Protein AF-A0A9W6YEC8-F1 (afdb_monomer)

pLDDT: mean 74.4, std 16.59, range [39.84, 94.12]

Sequence (120 aa):
MAARRETRSDADAFMARLKGKSLAERQRLCAEHRAYLAGERDVDTDFRMETPAASTGEASTDRPRPPPPPPPLRPILRWKDACYLAAAKKRRERRLAEEAQAKKTTGKQKVTKRQEAVDR

Foldseek 3Di:
DAQADDDPVNVVVLVVLCPPPDPVVNVVLVVQQVCVNNVVDPDHDDSDDPDDPDDPDDDDPDDDDPDDPDDPPDPPCPPVNVVVVVVVVVVVVVVVVVVVVVVVVVVPPPPPDDDDDDDD

Radius of gyration: 35.22 Å; Cα contacts (8 Å, |Δi|>4): 34; chains: 1; bounding box: 91×37×94 Å

Structure (mmCIF, N/CA/C/O backbone):
data_AF-A0A9W6YEC8-F1
#
_entry.id   AF-A0A9W6YEC8-F1
#
loop_
_atom_site.group_PDB
_atom_site.id
_atom_site.type_symbol
_atom_site.label_atom_id
_atom_site.label_alt_id
_atom_site.label_comp_id
_atom_site.label_asym_id
_atom_site.label_entity_id
_atom_site.label_seq_id
_atom_site.pdbx_PDB_ins_code
_atom_site.Cartn_x
_atom_site.Cartn_y
_atom_site.Cartn_z
_atom_site.occupancy
_atom_site.B_iso_or_equiv
_atom_site.auth_seq_id
_atom_site.auth_comp_id
_atom_site.auth_asym_id
_atom_site.auth_atom_id
_atom_site.pdbx_PDB_model_num
ATOM 1 N N . MET A 1 1 ? -8.199 -5.618 -20.404 1.00 60.00 1 MET A N 1
ATOM 2 C CA . MET A 1 1 ? -7.873 -6.680 -19.419 1.00 60.00 1 MET A CA 1
ATOM 3 C C . MET A 1 1 ? -8.721 -6.504 -18.164 1.00 60.00 1 MET A C 1
ATOM 5 O O . MET A 1 1 ? -9.304 -5.444 -17.990 1.00 60.00 1 MET A O 1
ATOM 9 N N . ALA A 1 2 ? -8.816 -7.513 -17.293 1.00 71.44 2 ALA A N 1
ATOM 10 C CA . ALA A 1 2 ? -9.400 -7.316 -15.962 1.00 71.44 2 ALA A CA 1
ATOM 11 C C . ALA A 1 2 ? -8.403 -6.585 -15.048 1.00 71.44 2 ALA A C 1
ATOM 13 O O . ALA A 1 2 ? -7.195 -6.801 -15.164 1.00 71.44 2 ALA A O 1
ATOM 14 N N . ALA A 1 3 ? -8.908 -5.758 -14.130 1.00 81.44 3 ALA A N 1
ATOM 15 C CA . ALA A 1 3 ? -8.079 -5.111 -13.119 1.00 81.44 3 ALA A CA 1
ATOM 16 C C . ALA A 1 3 ? -7.302 -6.163 -12.306 1.00 81.44 3 ALA A C 1
ATOM 18 O O . ALA A 1 3 ? -7.883 -7.127 -11.791 1.00 81.44 3 ALA A O 1
ATOM 19 N N . ARG A 1 4 ? -5.982 -5.988 -12.199 1.00 85.88 4 ARG A N 1
ATOM 20 C CA . ARG A 1 4 ? -5.080 -6.899 -11.486 1.00 85.88 4 ARG A CA 1
ATOM 21 C C . ARG A 1 4 ? -4.941 -6.458 -10.033 1.00 85.88 4 ARG A C 1
ATOM 23 O O . ARG A 1 4 ? -4.855 -5.271 -9.729 1.00 85.88 4 ARG A O 1
ATOM 30 N N . ARG A 1 5 ? -4.909 -7.426 -9.115 1.00 88.56 5 ARG A N 1
ATOM 31 C CA . ARG A 1 5 ? -4.635 -7.169 -7.696 1.00 88.56 5 ARG A CA 1
ATOM 32 C C . ARG A 1 5 ? -3.143 -7.310 -7.442 1.00 88.56 5 ARG A C 1
ATOM 34 O O . ARG A 1 5 ? -2.593 -8.385 -7.646 1.00 88.56 5 ARG A O 1
ATOM 41 N N . GLU A 1 6 ? -2.523 -6.235 -6.983 1.00 89.12 6 GLU A N 1
ATOM 42 C CA . GLU A 1 6 ? -1.125 -6.232 -6.561 1.00 89.12 6 GLU A CA 1
ATOM 43 C C . GLU A 1 6 ? -0.989 -6.881 -5.176 1.00 89.12 6 GLU A C 1
ATOM 45 O O . GLU A 1 6 ? -1.747 -6.565 -4.248 1.00 89.12 6 GLU A O 1
ATOM 50 N N . THR A 1 7 ? -0.036 -7.802 -5.017 1.00 92.06 7 THR A N 1
ATOM 51 C CA . THR A 1 7 ? 0.330 -8.315 -3.694 1.00 92.06 7 THR A CA 1
ATOM 52 C C . THR A 1 7 ? 1.398 -7.434 -3.050 1.00 92.06 7 THR A C 1
ATOM 54 O O . THR A 1 7 ? 2.118 -6.697 -3.715 1.00 92.06 7 THR A O 1
ATOM 57 N N . ARG A 1 8 ? 1.552 -7.525 -1.723 1.00 88.75 8 ARG A N 1
ATOM 58 C CA . ARG A 1 8 ? 2.601 -6.765 -1.018 1.00 88.75 8 ARG A CA 1
ATOM 59 C C . ARG A 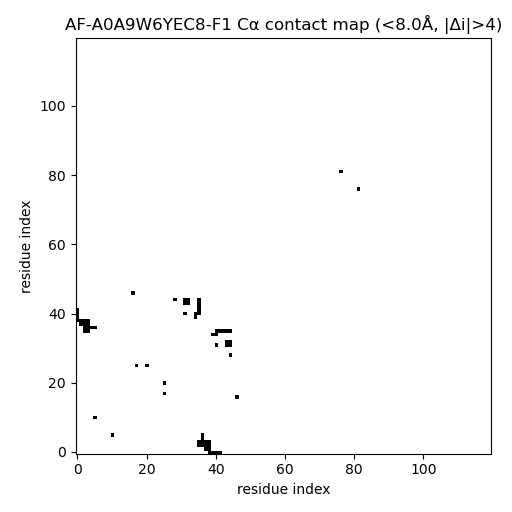1 8 ? 4.010 -7.098 -1.517 1.00 88.75 8 ARG A C 1
ATOM 61 O O . ARG A 1 8 ? 4.827 -6.197 -1.642 1.00 88.75 8 ARG A O 1
ATOM 68 N N . SER A 1 9 ? 4.273 -8.367 -1.824 1.00 86.19 9 SER A N 1
ATOM 69 C CA . SER A 1 9 ? 5.551 -8.796 -2.399 1.00 86.19 9 SER A CA 1
ATOM 70 C C . SER A 1 9 ? 5.807 -8.192 -3.778 1.00 86.19 9 SER A C 1
ATOM 72 O O . SER A 1 9 ? 6.952 -7.871 -4.087 1.00 86.19 9 SER A O 1
ATOM 74 N N . ASP A 1 10 ? 4.760 -7.997 -4.583 1.00 86.94 10 ASP A N 1
ATOM 75 C CA . ASP A 1 10 ? 4.888 -7.388 -5.910 1.00 86.94 10 ASP A CA 1
ATOM 76 C C . ASP A 1 10 ? 5.241 -5.903 -5.794 1.00 86.94 10 ASP A C 1
ATOM 78 O O . ASP A 1 10 ? 6.169 -5.442 -6.460 1.00 86.94 10 ASP A O 1
ATOM 82 N N . ALA A 1 11 ? 4.587 -5.194 -4.869 1.00 89.56 11 ALA A N 1
ATOM 83 C CA . ALA A 1 11 ? 4.878 -3.793 -4.574 1.00 89.56 11 ALA A CA 1
ATOM 84 C C . ALA A 1 11 ? 6.325 -3.596 -4.101 1.00 89.56 11 ALA A C 1
ATOM 86 O O . ALA A 1 11 ? 7.035 -2.703 -4.573 1.00 89.56 11 ALA A O 1
ATOM 87 N N . ASP A 1 12 ? 6.800 -4.460 -3.202 1.00 88.69 12 ASP A N 1
ATOM 88 C CA . ASP A 1 12 ? 8.179 -4.414 -2.713 1.00 88.69 12 ASP A CA 1
ATOM 89 C C . ASP A 1 12 ? 9.187 -4.709 -3.835 1.00 88.69 12 ASP A C 1
ATOM 91 O O . ASP A 1 12 ? 10.210 -4.024 -3.952 1.00 88.69 12 ASP A O 1
ATOM 95 N N . ALA A 1 13 ? 8.890 -5.680 -4.705 1.00 89.50 13 ALA A N 1
ATOM 96 C CA . ALA A 1 13 ? 9.717 -5.998 -5.866 1.00 89.50 13 ALA A CA 1
ATOM 97 C C . ALA A 1 13 ? 9.757 -4.843 -6.880 1.00 89.50 13 ALA A C 1
ATOM 99 O O . ALA A 1 13 ? 10.826 -4.517 -7.406 1.00 89.50 13 ALA A O 1
ATOM 100 N N . PHE A 1 14 ? 8.624 -4.183 -7.127 1.00 89.44 14 PHE A N 1
ATOM 101 C CA . PHE A 1 14 ? 8.537 -3.003 -7.983 1.00 89.44 14 PHE A CA 1
ATOM 102 C C . PHE A 1 14 ? 9.370 -1.846 -7.415 1.00 89.44 14 PHE A C 1
ATOM 104 O O . PHE A 1 14 ? 10.233 -1.296 -8.103 1.00 89.44 14 PHE A O 1
ATOM 111 N N . MET A 1 15 ? 9.220 -1.548 -6.122 1.00 88.88 15 MET A N 1
ATOM 112 C CA . MET A 1 15 ? 9.991 -0.506 -5.436 1.00 88.88 15 MET A CA 1
ATOM 113 C C . MET A 1 15 ? 11.491 -0.810 -5.406 1.00 88.88 15 MET A C 1
ATOM 115 O O . MET A 1 15 ? 12.304 0.106 -5.541 1.00 88.88 15 MET A O 1
ATOM 119 N N . ALA A 1 16 ? 11.883 -2.080 -5.274 1.00 89.62 16 ALA A N 1
ATOM 120 C CA . ALA A 1 16 ? 13.280 -2.493 -5.366 1.00 89.62 16 ALA A CA 1
ATOM 121 C C . ALA A 1 16 ? 13.872 -2.214 -6.757 1.00 89.62 16 ALA A C 1
ATOM 123 O O . ALA A 1 16 ? 14.981 -1.693 -6.839 1.00 89.62 16 ALA A O 1
ATOM 124 N N . ARG A 1 17 ? 13.121 -2.475 -7.835 1.00 86.81 17 ARG A N 1
ATOM 125 C CA . ARG A 1 17 ? 13.553 -2.219 -9.224 1.00 86.81 17 ARG A CA 1
ATOM 126 C C . ARG A 1 17 ? 13.582 -0.733 -9.602 1.00 86.81 17 ARG A C 1
ATOM 128 O O . ARG A 1 17 ? 14.234 -0.363 -10.577 1.00 86.81 17 ARG A O 1
ATOM 135 N N . LEU A 1 18 ? 12.888 0.129 -8.854 1.00 90.00 18 LEU A N 1
ATOM 136 C CA . LEU A 1 18 ? 12.965 1.587 -9.012 1.00 90.00 18 LEU A CA 1
ATOM 137 C C . LEU A 1 18 ? 14.204 2.205 -8.345 1.00 90.00 18 LEU A C 1
ATOM 139 O O . LEU A 1 18 ? 14.564 3.344 -8.660 1.00 90.00 18 LEU A O 1
ATOM 143 N N . LYS A 1 19 ? 14.867 1.494 -7.421 1.00 86.12 19 LYS A N 1
ATOM 144 C CA . LYS A 1 19 ? 16.100 1.980 -6.784 1.00 86.12 19 LYS A CA 1
ATOM 145 C C . LYS A 1 19 ? 17.189 2.137 -7.848 1.00 86.12 19 LYS A C 1
ATOM 147 O O . LYS A 1 19 ? 17.419 1.236 -8.641 1.00 86.12 19 LYS A O 1
ATOM 152 N N . GLY A 1 20 ? 17.838 3.300 -7.870 1.00 84.31 20 GLY A N 1
ATOM 153 C CA . GLY A 1 20 ? 18.861 3.641 -8.867 1.00 84.31 20 GLY A CA 1
ATOM 154 C C . GLY A 1 20 ? 18.342 4.351 -10.123 1.00 84.31 20 GLY A C 1
ATOM 155 O O . GLY A 1 20 ? 19.148 4.914 -10.850 1.00 84.31 20 GLY A O 1
ATOM 156 N N . LYS A 1 21 ? 17.019 4.417 -10.349 1.00 86.31 21 LYS A N 1
ATOM 157 C CA . LYS A 1 21 ? 16.433 5.172 -11.474 1.00 86.31 21 LYS A CA 1
ATOM 158 C C . LYS A 1 21 ? 16.260 6.654 -11.158 1.00 86.31 21 LYS A C 1
ATOM 160 O O . LYS A 1 21 ? 16.049 7.006 -9.985 1.00 86.31 21 LYS A O 1
ATOM 165 N N . SER A 1 22 ? 16.284 7.494 -12.193 1.00 88.12 22 SER A N 1
ATOM 166 C CA . SER A 1 22 ? 16.027 8.932 -12.080 1.00 88.12 22 SER A CA 1
ATOM 167 C C . SER A 1 22 ? 14.581 9.217 -11.660 1.00 88.12 22 SER A C 1
ATOM 169 O O . SER A 1 22 ? 13.687 8.380 -11.800 1.00 88.12 22 SER A O 1
ATOM 171 N N . LEU A 1 23 ? 14.324 10.413 -11.126 1.00 86.88 23 LEU A N 1
ATOM 172 C CA . LEU A 1 23 ? 12.985 10.798 -10.669 1.00 86.88 23 LEU A CA 1
ATOM 173 C C . LEU A 1 23 ? 11.949 10.765 -11.807 1.00 86.88 23 LEU A C 1
ATOM 175 O O . LEU A 1 23 ? 10.849 10.252 -11.608 1.00 86.88 23 LEU A O 1
ATOM 179 N N . ALA A 1 24 ? 12.319 11.247 -12.995 1.00 85.31 24 ALA A N 1
ATOM 180 C CA . ALA A 1 24 ? 11.450 11.246 -14.170 1.00 85.31 24 ALA A CA 1
ATOM 181 C C . ALA A 1 24 ? 11.102 9.818 -14.626 1.00 85.31 24 ALA A C 1
ATOM 183 O O . ALA A 1 24 ? 9.936 9.503 -14.868 1.00 85.31 24 ALA A O 1
ATOM 184 N N . GLU A 1 25 ? 12.086 8.916 -14.660 1.00 86.12 25 GLU A N 1
ATOM 185 C CA . GLU A 1 25 ? 11.850 7.509 -15.004 1.00 86.12 25 GLU A CA 1
ATOM 186 C C . GLU A 1 25 ? 10.977 6.812 -13.968 1.00 86.12 25 GLU A C 1
ATOM 188 O O . GLU A 1 25 ? 10.066 6.074 -14.333 1.00 86.12 25 GLU A O 1
ATOM 193 N N . ARG A 1 26 ? 11.203 7.062 -12.672 1.00 91.12 26 ARG A N 1
ATOM 194 C CA . ARG A 1 26 ? 10.347 6.500 -11.618 1.00 91.12 26 ARG A CA 1
ATOM 195 C C . ARG A 1 26 ? 8.903 6.946 -11.779 1.00 91.12 26 ARG A C 1
ATOM 197 O O . ARG A 1 26 ? 8.009 6.124 -11.629 1.00 91.12 26 ARG A O 1
ATOM 204 N N . GLN A 1 27 ? 8.663 8.218 -12.092 1.00 90.62 27 GLN A N 1
ATOM 205 C CA . GLN A 1 27 ? 7.311 8.729 -12.319 1.00 90.62 27 GLN A CA 1
ATOM 206 C C . GLN A 1 27 ? 6.642 8.043 -13.511 1.00 90.62 27 GLN A C 1
ATOM 208 O O . GLN A 1 27 ? 5.511 7.571 -13.377 1.00 90.62 27 GLN A O 1
ATOM 213 N N . ARG A 1 28 ? 7.356 7.926 -14.637 1.00 91.00 28 ARG A N 1
ATOM 214 C CA . ARG A 1 28 ? 6.866 7.224 -15.828 1.00 91.00 28 ARG A CA 1
ATOM 215 C C . ARG A 1 28 ? 6.525 5.764 -15.520 1.00 91.00 28 ARG A C 1
ATOM 217 O O . ARG A 1 28 ? 5.420 5.322 -15.814 1.00 91.00 28 ARG A O 1
ATOM 224 N N . LEU A 1 29 ? 7.435 5.040 -14.872 1.00 91.31 29 LEU A N 1
ATOM 225 C CA . LEU A 1 29 ? 7.246 3.630 -14.528 1.00 91.31 29 LEU A CA 1
ATOM 226 C C . LEU A 1 29 ? 6.099 3.442 -13.526 1.00 91.31 29 LEU A C 1
ATOM 228 O O . LEU A 1 29 ? 5.266 2.563 -13.696 1.00 91.31 29 LEU A O 1
ATOM 232 N N . CYS A 1 30 ? 5.973 4.297 -12.513 1.00 91.06 30 CYS A N 1
ATOM 233 C CA . CYS A 1 30 ? 4.832 4.240 -11.596 1.00 91.06 30 CYS A CA 1
ATOM 234 C C . CYS A 1 30 ? 3.492 4.456 -12.316 1.00 91.06 30 CYS A C 1
ATOM 236 O O . CYS A 1 30 ? 2.504 3.809 -11.971 1.00 91.06 30 CYS A O 1
ATOM 238 N N . ALA A 1 31 ? 3.436 5.366 -13.292 1.00 90.75 31 ALA A N 1
ATOM 239 C CA . ALA A 1 31 ? 2.220 5.624 -14.060 1.00 90.75 31 ALA A CA 1
ATOM 240 C C . ALA A 1 31 ? 1.846 4.429 -14.949 1.00 90.75 31 ALA A C 1
ATOM 242 O O . ALA A 1 31 ? 0.695 3.995 -14.950 1.00 90.75 31 ALA A O 1
ATOM 243 N N . GLU A 1 32 ? 2.823 3.860 -15.651 1.00 91.81 32 GLU A N 1
ATOM 244 C CA . GLU A 1 32 ? 2.620 2.687 -16.499 1.00 91.81 32 GLU A CA 1
ATOM 245 C C . GLU A 1 32 ? 2.229 1.442 -15.677 1.00 91.81 32 GLU A C 1
ATOM 247 O O . GLU A 1 32 ? 1.293 0.737 -16.053 1.00 91.81 32 GLU A O 1
ATOM 252 N N . HIS A 1 33 ? 2.855 1.220 -14.514 1.00 93.00 33 HIS A N 1
ATOM 253 C CA . HIS A 1 33 ? 2.525 0.110 -13.611 1.00 93.00 33 HIS A CA 1
ATOM 254 C C . HIS A 1 33 ? 1.092 0.224 -13.078 1.00 93.00 33 HIS A C 1
ATOM 256 O O . HIS A 1 33 ? 0.335 -0.745 -13.061 1.00 93.00 33 HIS A O 1
ATOM 262 N N . ARG A 1 34 ? 0.660 1.442 -12.722 1.00 91.44 34 ARG A N 1
ATOM 263 C CA . ARG A 1 34 ? -0.733 1.706 -12.329 1.00 91.44 34 ARG A CA 1
ATOM 264 C C . ARG A 1 34 ? -1.720 1.435 -13.460 1.00 91.44 34 ARG A C 1
ATOM 266 O O . ARG A 1 34 ? -2.780 0.879 -13.195 1.00 91.44 34 ARG A O 1
ATOM 273 N N . ALA A 1 35 ? -1.387 1.798 -14.698 1.00 89.88 35 ALA A N 1
ATOM 274 C CA . ALA A 1 35 ? -2.232 1.514 -15.858 1.00 89.88 35 ALA A CA 1
ATOM 275 C C . ALA A 1 35 ? -2.350 0.002 -16.126 1.00 89.88 35 ALA A C 1
ATOM 277 O O . ALA A 1 35 ? -3.427 -0.492 -16.456 1.00 89.88 35 ALA A O 1
ATOM 278 N N . TYR A 1 36 ? -1.271 -0.753 -15.911 1.00 89.94 36 TYR A N 1
ATOM 279 C CA . TYR A 1 36 ? -1.297 -2.214 -15.965 1.00 89.94 36 TYR A CA 1
ATOM 280 C C . TYR A 1 36 ? -2.177 -2.827 -14.864 1.00 89.94 36 TYR A C 1
ATOM 282 O O . TYR A 1 36 ? -3.011 -3.688 -15.148 1.00 89.94 36 TYR A O 1
ATOM 290 N N . LEU A 1 37 ? -2.069 -2.346 -13.620 1.00 91.19 37 LEU A N 1
ATOM 291 C CA . LEU A 1 37 ? -2.934 -2.797 -12.523 1.00 91.19 37 LEU A CA 1
ATOM 292 C C . LEU A 1 37 ? -4.409 -2.450 -12.759 1.00 91.19 37 LEU A C 1
ATOM 294 O O . LEU A 1 37 ? -5.287 -3.257 -12.458 1.00 91.19 37 LEU A O 1
ATOM 298 N N . ALA A 1 38 ? -4.688 -1.289 -13.352 1.00 90.38 38 ALA A N 1
ATOM 299 C CA . ALA A 1 38 ? -6.036 -0.890 -13.746 1.00 90.38 38 ALA A CA 1
ATOM 300 C C . ALA A 1 38 ? -6.616 -1.754 -14.884 1.00 90.38 38 ALA A C 1
ATOM 302 O O . ALA A 1 38 ? -7.828 -1.774 -15.069 1.00 90.38 38 ALA A O 1
ATOM 303 N N . GLY A 1 39 ? -5.780 -2.511 -15.605 1.00 87.06 39 GLY A N 1
ATOM 304 C CA . GLY A 1 39 ? -6.197 -3.323 -16.750 1.00 87.06 39 GLY A CA 1
ATOM 305 C C . GLY A 1 39 ? -6.282 -2.549 -18.072 1.00 87.06 39 GLY A C 1
ATOM 306 O O . GLY A 1 39 ? -6.760 -3.113 -19.061 1.00 87.06 39 GLY A O 1
ATOM 307 N N . GLU A 1 40 ? -5.791 -1.304 -18.089 1.00 87.81 40 GLU A N 1
ATOM 308 C CA . GLU A 1 40 ? -5.664 -0.431 -19.270 1.00 87.81 40 GLU A CA 1
ATOM 309 C C . GLU A 1 40 ? -4.481 -0.836 -20.161 1.00 87.81 40 GLU A C 1
ATOM 311 O O . GLU A 1 40 ? -4.431 -0.506 -21.343 1.00 87.81 40 GLU A O 1
ATOM 316 N N . ARG A 1 41 ? -3.505 -1.556 -19.592 1.00 85.56 41 ARG A N 1
ATOM 317 C CA . ARG A 1 41 ? -2.359 -2.118 -20.315 1.00 85.56 41 ARG A CA 1
ATOM 318 C C . ARG A 1 41 ? -2.273 -3.624 -20.122 1.00 85.56 41 ARG A C 1
ATOM 320 O O . ARG A 1 41 ? -2.463 -4.130 -19.017 1.00 85.56 41 ARG A O 1
ATOM 327 N N . ASP A 1 42 ? -1.914 -4.321 -21.196 1.00 80.62 42 ASP A N 1
ATOM 328 C CA . ASP A 1 42 ? -1.758 -5.780 -21.196 1.00 80.62 42 ASP A CA 1
ATOM 329 C C . ASP A 1 42 ? -0.434 -6.236 -20.573 1.00 80.62 42 ASP A C 1
ATOM 331 O O . ASP A 1 42 ? -0.380 -7.290 -19.933 1.00 80.62 42 ASP A O 1
ATOM 335 N N . VAL A 1 43 ? 0.611 -5.419 -20.734 1.00 81.62 43 VAL A N 1
ATOM 336 C CA . VAL A 1 43 ? 1.978 -5.680 -20.271 1.00 81.62 43 VAL A CA 1
ATOM 337 C C . VAL A 1 43 ? 2.354 -4.663 -19.197 1.00 81.62 43 VAL A C 1
ATOM 339 O O . VAL A 1 43 ? 2.059 -3.467 -19.328 1.00 81.62 43 VAL A O 1
ATOM 342 N N . ASP A 1 44 ? 2.983 -5.167 -18.135 1.00 81.56 44 ASP A N 1
ATOM 343 C CA . ASP A 1 44 ? 3.540 -4.354 -17.056 1.00 81.56 44 ASP A CA 1
ATOM 344 C C . ASP A 1 44 ? 4.715 -3.499 -17.560 1.00 81.56 44 ASP A C 1
ATOM 346 O O . ASP A 1 44 ? 5.144 -3.601 -18.707 1.00 81.56 44 ASP A O 1
ATOM 350 N N . THR A 1 45 ? 5.248 -2.630 -16.711 1.00 83.06 45 THR A N 1
ATOM 351 C CA . THR A 1 45 ? 6.397 -1.803 -17.059 1.00 83.06 45 THR A CA 1
ATOM 352 C C . THR A 1 45 ? 7.609 -2.621 -17.451 1.00 83.06 45 THR A C 1
ATOM 354 O O . THR A 1 45 ? 8.108 -3.439 -16.672 1.00 83.06 45 THR A O 1
ATOM 357 N N . ASP A 1 46 ? 8.155 -2.296 -18.615 1.00 77.19 46 ASP A N 1
ATOM 358 C CA . ASP A 1 46 ? 9.407 -2.859 -19.078 1.00 77.19 46 ASP A CA 1
ATOM 359 C C . ASP A 1 46 ? 10.575 -2.139 -18.401 1.00 77.19 46 ASP A C 1
ATOM 361 O O . ASP A 1 46 ? 10.912 -0.993 -18.695 1.00 77.19 46 ASP A O 1
ATOM 365 N N . PHE A 1 47 ? 11.257 -2.840 -17.497 1.00 73.75 47 PHE A N 1
ATOM 366 C CA . PHE A 1 47 ? 12.508 -2.380 -16.886 1.00 73.75 47 PHE A CA 1
ATOM 367 C C . PHE A 1 47 ? 13.718 -2.560 -17.822 1.00 73.75 47 PHE A C 1
ATOM 369 O O . PHE A 1 47 ? 14.836 -2.661 -17.319 1.00 73.75 47 PHE A O 1
ATOM 376 N N . ARG A 1 48 ? 13.499 -2.653 -19.147 1.00 59.56 48 ARG A N 1
ATOM 377 C CA . ARG A 1 48 ? 14.502 -3.059 -20.144 1.00 59.56 48 ARG A CA 1
ATOM 378 C C . ARG A 1 48 ? 15.797 -2.291 -19.898 1.00 59.56 48 ARG A C 1
ATOM 380 O O . ARG A 1 48 ? 15.813 -1.065 -19.933 1.00 59.56 48 ARG A O 1
ATOM 387 N N . MET A 1 49 ? 16.844 -3.041 -19.570 1.00 50.19 49 MET A N 1
ATOM 388 C CA . MET A 1 49 ? 18.161 -2.494 -19.300 1.00 50.19 49 MET A CA 1
ATOM 389 C C . MET A 1 49 ? 18.649 -1.783 -20.558 1.00 50.19 49 MET A C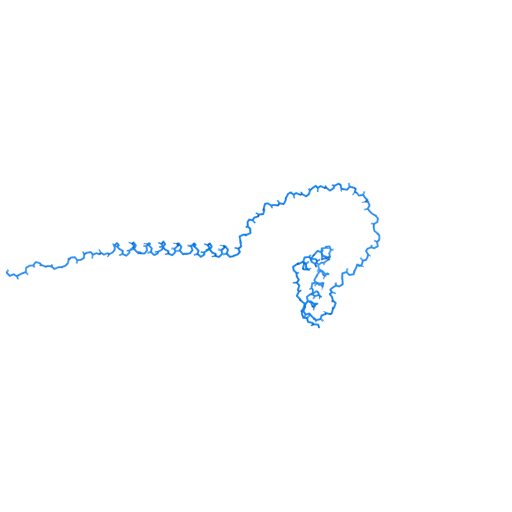 1
ATOM 391 O O . MET A 1 49 ? 18.961 -2.436 -21.551 1.00 50.19 49 MET A O 1
ATOM 395 N N . GLU A 1 50 ? 18.749 -0.458 -20.514 1.00 47.34 50 GLU A N 1
ATOM 396 C CA . GLU A 1 50 ? 19.838 0.183 -21.233 1.00 47.34 50 GLU A CA 1
ATOM 397 C C . GLU A 1 50 ? 21.106 -0.319 -20.551 1.00 47.34 50 GLU A C 1
ATOM 399 O O . GLU A 1 50 ? 21.432 0.067 -19.430 1.00 47.34 50 GLU A O 1
ATOM 404 N N . THR A 1 51 ? 21.746 -1.307 -21.168 1.00 39.84 51 THR A N 1
ATOM 405 C CA . THR A 1 51 ? 23.084 -1.749 -20.794 1.00 39.84 51 THR A CA 1
ATOM 406 C C . THR A 1 51 ? 23.980 -0.513 -20.748 1.00 39.84 51 THR A C 1
ATOM 408 O O . THR A 1 51 ? 24.188 0.086 -21.808 1.00 39.84 51 THR A O 1
ATOM 411 N N . PRO A 1 52 ? 24.547 -0.110 -19.597 1.00 44.47 52 PRO A N 1
ATOM 412 C CA . PRO A 1 52 ? 25.698 0.761 -19.664 1.00 44.47 52 PRO A CA 1
ATOM 413 C C . PRO A 1 52 ? 26.812 -0.075 -20.295 1.00 44.47 52 PRO A C 1
ATOM 415 O O . PRO A 1 52 ? 27.175 -1.143 -19.793 1.00 44.47 52 PRO A O 1
ATOM 418 N N . ALA A 1 53 ? 27.303 0.381 -21.445 1.00 42.56 53 ALA A N 1
ATOM 419 C CA . ALA A 1 53 ? 28.557 -0.098 -21.990 1.00 42.56 53 ALA A CA 1
ATOM 420 C C . ALA A 1 53 ? 29.626 -0.073 -20.883 1.00 42.56 53 ALA A C 1
ATOM 422 O O . ALA A 1 53 ? 29.653 0.839 -20.058 1.00 42.56 53 ALA A O 1
ATOM 423 N N . ALA A 1 54 ? 30.440 -1.126 -20.870 1.00 47.75 54 ALA A N 1
ATOM 424 C CA . ALA A 1 54 ? 31.550 -1.403 -19.968 1.00 47.75 54 ALA A CA 1
ATOM 425 C C . ALA A 1 54 ? 32.096 -0.203 -19.167 1.00 47.75 54 ALA A C 1
ATOM 427 O O . ALA A 1 54 ? 32.650 0.738 -19.728 1.00 47.75 54 ALA A O 1
ATOM 428 N N . SER A 1 55 ? 32.078 -0.331 -17.840 1.00 40.59 55 SER A N 1
ATOM 429 C CA . SER A 1 55 ? 33.126 0.243 -17.001 1.00 40.59 55 SER A CA 1
ATOM 430 C C . SER A 1 55 ? 33.756 -0.894 -16.208 1.00 40.59 55 SER A C 1
ATOM 432 O O . SER A 1 55 ? 33.197 -1.399 -15.235 1.00 40.59 55 SER A O 1
ATOM 434 N N . THR A 1 56 ? 34.900 -1.354 -16.708 1.00 47.78 56 THR A N 1
ATOM 435 C CA . THR A 1 56 ? 35.876 -2.132 -15.951 1.00 47.78 56 THR A CA 1
ATOM 436 C C . THR A 1 56 ? 36.353 -1.254 -14.798 1.00 47.78 56 THR A C 1
ATOM 438 O O . THR A 1 56 ? 36.980 -0.226 -15.033 1.00 47.78 56 THR A O 1
ATOM 441 N N . GLY A 1 57 ? 36.049 -1.644 -13.563 1.00 40.25 57 GLY A N 1
ATOM 442 C CA . GLY A 1 57 ? 36.423 -0.887 -12.373 1.00 40.25 57 GLY A CA 1
ATOM 443 C C . GLY A 1 57 ? 36.404 -1.760 -11.126 1.00 40.25 57 GLY A C 1
ATOM 444 O O . GLY A 1 57 ? 35.405 -1.814 -10.424 1.00 40.25 57 GLY A O 1
ATOM 445 N N . GLU A 1 58 ? 37.529 -2.441 -10.918 1.00 42.84 58 GLU A N 1
ATOM 446 C CA . GLU A 1 58 ? 38.098 -2.862 -9.631 1.00 42.84 58 GLU A CA 1
ATOM 447 C C . GLU A 1 58 ? 37.286 -3.813 -8.734 1.00 42.84 58 GLU A C 1
ATOM 449 O O . GLU A 1 58 ? 36.388 -3.452 -7.975 1.00 42.84 58 GLU A O 1
ATOM 454 N N . ALA A 1 59 ? 37.741 -5.068 -8.741 1.00 49.59 59 ALA A N 1
ATOM 455 C CA . ALA A 1 59 ? 37.513 -6.027 -7.676 1.00 49.59 59 ALA A CA 1
ATOM 456 C C . ALA A 1 59 ? 38.076 -5.486 -6.351 1.00 49.59 59 ALA A C 1
ATOM 458 O O . ALA A 1 59 ? 39.274 -5.559 -6.090 1.00 49.59 59 ALA A O 1
ATOM 459 N N . SER A 1 60 ? 37.192 -4.981 -5.495 1.00 48.12 60 SER A N 1
ATOM 460 C CA . SER A 1 60 ? 37.457 -4.846 -4.067 1.00 48.12 60 SER A CA 1
ATOM 461 C C . SER A 1 60 ? 36.826 -6.044 -3.369 1.00 48.12 60 SER A C 1
ATOM 463 O O . SER A 1 60 ? 35.604 -6.172 -3.316 1.00 48.12 60 SER A O 1
ATOM 465 N N . THR A 1 61 ? 37.658 -6.952 -2.863 1.00 50.62 61 THR A N 1
ATOM 466 C CA . THR A 1 61 ? 37.254 -8.025 -1.946 1.00 50.62 61 THR A CA 1
ATOM 467 C C . THR A 1 61 ? 36.794 -7.394 -0.630 1.00 50.62 61 THR A C 1
ATOM 469 O O . THR A 1 61 ? 37.541 -7.325 0.343 1.00 50.62 61 THR A O 1
ATOM 472 N N . ASP A 1 62 ? 35.567 -6.878 -0.610 1.00 49.97 62 ASP A N 1
ATOM 473 C CA . ASP A 1 62 ? 34.927 -6.387 0.603 1.00 49.97 62 ASP A CA 1
ATOM 474 C C . ASP A 1 62 ? 34.381 -7.598 1.363 1.00 49.97 62 ASP A C 1
ATOM 476 O O . ASP A 1 62 ? 33.385 -8.225 0.992 1.00 49.97 62 ASP A O 1
ATOM 480 N N . ARG A 1 63 ? 35.109 -8.007 2.402 1.00 60.00 63 ARG A N 1
ATOM 481 C CA . ARG A 1 63 ? 34.648 -9.036 3.333 1.00 60.00 63 ARG A CA 1
ATOM 482 C C . ARG A 1 63 ? 33.341 -8.523 3.946 1.00 60.00 63 ARG A C 1
ATOM 484 O O . ARG A 1 63 ? 33.375 -7.462 4.568 1.00 60.00 63 ARG A O 1
ATOM 491 N N . PRO A 1 64 ? 32.208 -9.241 3.837 1.00 58.91 64 PRO A N 1
ATOM 492 C CA . PRO A 1 64 ? 30.935 -8.706 4.288 1.00 58.91 64 PRO A CA 1
ATOM 493 C C . PRO A 1 64 ? 31.009 -8.447 5.790 1.00 58.91 64 PRO A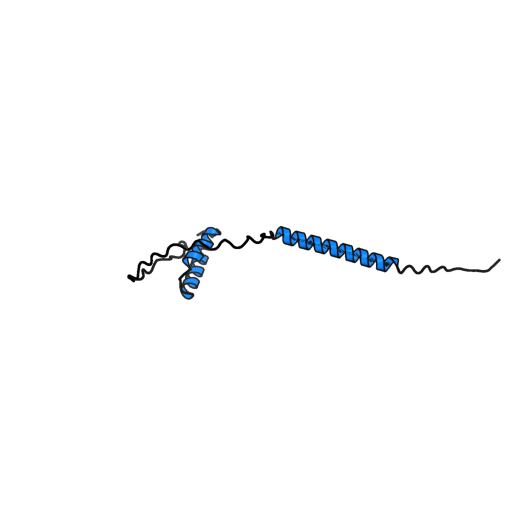 C 1
ATOM 495 O O . PRO A 1 64 ? 31.119 -9.371 6.602 1.00 58.91 64 PRO A O 1
ATOM 498 N N . ARG A 1 65 ? 30.967 -7.166 6.165 1.00 67.50 65 ARG A N 1
ATOM 499 C CA . ARG A 1 65 ? 30.725 -6.762 7.545 1.00 67.50 65 ARG A CA 1
ATOM 500 C C . ARG A 1 65 ? 29.386 -7.383 7.957 1.00 67.50 65 ARG A C 1
ATOM 502 O O . ARG A 1 65 ? 28.408 -7.204 7.227 1.00 67.50 65 ARG A O 1
ATOM 509 N N . PRO A 1 66 ? 29.310 -8.113 9.084 1.00 71.38 66 PRO A N 1
ATOM 510 C CA . PRO A 1 66 ? 28.038 -8.650 9.540 1.00 71.38 66 PRO A CA 1
ATOM 511 C C . PRO A 1 66 ? 27.043 -7.493 9.702 1.00 71.38 66 PRO A C 1
ATOM 513 O O . PRO A 1 66 ? 27.432 -6.424 10.196 1.00 71.38 66 PRO A O 1
ATOM 516 N N . PRO A 1 67 ? 25.786 -7.662 9.257 1.00 74.06 67 PRO A N 1
ATOM 517 C CA . PRO A 1 67 ? 24.787 -6.618 9.389 1.00 74.06 67 PRO A CA 1
ATOM 518 C C . PRO A 1 67 ? 24.635 -6.247 10.871 1.00 74.06 67 PRO A C 1
ATOM 520 O O . PRO A 1 67 ? 24.722 -7.130 11.734 1.00 74.06 67 PRO A O 1
ATOM 523 N N . PRO A 1 68 ? 24.424 -4.958 11.196 1.00 76.19 68 PRO A N 1
ATOM 524 C CA . PRO A 1 68 ? 24.098 -4.572 12.560 1.00 76.19 68 PRO A CA 1
ATOM 525 C C . PRO A 1 68 ? 22.865 -5.363 13.029 1.00 76.19 68 PRO A C 1
ATOM 527 O O . PRO A 1 68 ? 21.983 -5.651 12.211 1.00 76.19 68 PRO A O 1
ATOM 530 N N . PRO A 1 69 ? 22.790 -5.730 14.322 1.00 76.12 69 PRO A N 1
ATOM 531 C CA . PRO A 1 69 ? 21.634 -6.440 14.847 1.00 76.12 69 PRO A CA 1
ATOM 532 C C . PRO A 1 69 ? 20.355 -5.644 14.544 1.00 76.12 69 PRO A C 1
ATOM 534 O O . PRO A 1 69 ? 20.380 -4.407 14.597 1.00 76.12 69 PRO A O 1
ATOM 537 N N . PRO A 1 70 ? 19.244 -6.324 14.209 1.00 72.44 70 PRO A N 1
ATOM 538 C CA . PRO A 1 70 ? 17.987 -5.646 13.943 1.00 72.44 70 PRO A CA 1
ATOM 539 C C . PRO A 1 70 ? 17.603 -4.786 15.156 1.00 72.44 70 PRO A C 1
ATOM 541 O O . PRO A 1 70 ? 17.825 -5.207 16.297 1.00 72.44 70 PRO A O 1
ATOM 544 N N . PRO A 1 71 ? 17.024 -3.589 14.942 1.00 74.06 71 PRO A N 1
ATOM 545 C CA . PRO A 1 71 ? 16.500 -2.806 16.050 1.00 74.06 71 PRO A CA 1
ATOM 546 C C . PRO A 1 71 ? 15.491 -3.662 16.828 1.00 74.06 71 PRO A C 1
ATOM 548 O O . PRO A 1 71 ? 14.775 -4.456 16.206 1.00 74.06 71 PRO A O 1
ATOM 551 N N . PRO A 1 72 ? 15.406 -3.516 18.165 1.00 72.38 72 PRO A N 1
ATOM 552 C CA . PRO A 1 72 ? 14.426 -4.252 18.946 1.00 72.38 72 PRO A CA 1
ATOM 553 C C . PRO A 1 72 ? 13.050 -4.021 18.330 1.00 72.38 72 PRO A C 1
ATOM 555 O O . PRO A 1 72 ? 12.635 -2.874 18.125 1.00 72.38 72 PRO A O 1
ATOM 558 N N . LEU A 1 73 ? 12.380 -5.123 17.986 1.00 64.44 73 LEU A N 1
ATOM 559 C CA . LEU A 1 73 ? 11.021 -5.111 17.468 1.00 64.44 73 LEU A CA 1
ATOM 560 C C . LEU A 1 73 ? 10.170 -4.347 18.478 1.00 64.44 73 LEU A C 1
ATOM 562 O O . LEU A 1 73 ? 9.861 -4.850 19.559 1.00 64.44 73 LEU A O 1
ATOM 566 N N . ARG A 1 74 ? 9.820 -3.100 18.146 1.00 65.81 74 ARG A N 1
ATOM 567 C CA . ARG A 1 74 ? 8.819 -2.370 18.919 1.00 65.81 74 ARG A CA 1
ATOM 568 C C . ARG A 1 74 ? 7.566 -3.241 18.876 1.00 65.81 74 ARG A C 1
ATOM 570 O O . ARG A 1 74 ? 7.213 -3.676 17.775 1.00 65.81 74 ARG A O 1
ATOM 577 N N . PRO A 1 75 ? 6.914 -3.521 20.017 1.00 65.25 75 PRO A N 1
ATOM 578 C CA . PRO A 1 75 ? 5.673 -4.268 20.001 1.00 65.25 75 PRO A CA 1
ATOM 579 C C . PRO A 1 75 ? 4.747 -3.554 19.025 1.00 65.25 75 PRO A C 1
ATOM 581 O O . PRO A 1 75 ? 4.430 -2.376 19.215 1.00 65.25 75 PRO A O 1
ATOM 584 N N . ILE A 1 76 ? 4.391 -4.234 17.935 1.00 62.25 76 ILE A N 1
ATOM 585 C CA . ILE A 1 76 ? 3.419 -3.722 16.982 1.00 62.25 76 ILE A CA 1
ATOM 586 C C . ILE A 1 76 ? 2.112 -3.757 17.754 1.00 62.25 76 ILE A C 1
ATOM 588 O O . ILE A 1 76 ? 1.442 -4.788 17.797 1.00 62.25 76 ILE A O 1
ATOM 592 N N . LEU A 1 77 ? 1.799 -2.665 18.452 1.00 61.00 77 LEU A N 1
ATOM 593 C CA . LEU A 1 77 ? 0.533 -2.524 19.140 1.00 61.00 77 LEU A CA 1
ATOM 594 C C . LEU A 1 77 ? -0.513 -2.611 18.036 1.00 61.00 77 LEU A C 1
ATOM 596 O O . LEU A 1 77 ? -0.644 -1.691 17.223 1.00 61.00 77 LEU A O 1
ATOM 600 N N . ARG A 1 78 ? -1.173 -3.771 17.924 1.00 74.38 78 ARG A N 1
ATOM 601 C CA . ARG A 1 78 ? -2.183 -3.989 16.894 1.00 74.38 78 ARG A CA 1
ATOM 602 C C . ARG A 1 78 ? -3.164 -2.838 17.040 1.00 74.38 78 ARG A C 1
ATOM 604 O O . ARG A 1 78 ? -3.577 -2.507 18.145 1.00 74.38 78 ARG A O 1
ATOM 611 N N . TRP A 1 79 ? -3.555 -2.232 15.931 1.00 68.94 79 TRP A N 1
ATOM 612 C CA . TRP A 1 79 ? -4.512 -1.123 15.914 1.00 68.94 79 TRP A CA 1
ATOM 613 C C . TRP A 1 79 ? -5.785 -1.410 16.747 1.00 68.94 79 TRP A C 1
ATOM 615 O O . TRP A 1 79 ? -6.338 -0.505 17.366 1.00 68.94 79 TRP A O 1
ATOM 625 N N . LYS A 1 80 ? -6.187 -2.688 16.861 1.00 77.50 80 LYS A N 1
ATOM 626 C CA . LYS A 1 80 ? -7.234 -3.163 17.786 1.00 77.50 80 LYS A CA 1
ATOM 627 C C . LYS A 1 80 ? -6.929 -2.898 19.265 1.00 77.50 80 LYS A C 1
ATOM 629 O O . LYS A 1 80 ? -7.814 -2.438 19.981 1.00 77.50 80 LYS A O 1
ATOM 634 N N . ASP A 1 81 ? -5.706 -3.147 19.714 1.00 80.19 81 ASP A N 1
ATOM 635 C CA . ASP A 1 81 ? -5.292 -2.965 21.108 1.00 80.19 81 ASP A CA 1
ATOM 636 C C . ASP A 1 81 ? -5.216 -1.476 21.460 1.00 80.19 81 ASP A C 1
ATOM 638 O O . ASP A 1 81 ? -5.650 -1.068 22.536 1.00 80.19 81 ASP A O 1
ATOM 642 N N . ALA A 1 82 ? -4.763 -0.638 20.521 1.00 79.88 82 ALA A N 1
ATOM 643 C CA . ALA A 1 82 ? -4.769 0.815 20.684 1.00 79.88 82 ALA A CA 1
ATOM 644 C C . ALA A 1 82 ? -6.197 1.366 20.861 1.00 79.88 82 ALA A C 1
ATOM 646 O O . ALA A 1 82 ? -6.457 2.131 21.794 1.00 79.88 82 ALA A O 1
ATOM 647 N N . CYS A 1 83 ? -7.146 0.922 20.026 1.00 82.81 83 CYS A N 1
ATOM 648 C CA . CYS A 1 83 ? -8.559 1.282 20.168 1.00 82.81 83 CYS A CA 1
ATOM 649 C C . CYS A 1 83 ? -9.159 0.770 21.487 1.00 82.81 83 CYS A C 1
ATOM 651 O O . CYS A 1 83 ? -9.892 1.505 22.153 1.00 82.81 83 CYS A O 1
ATOM 653 N N . TYR A 1 84 ? -8.834 -0.461 21.896 1.00 84.81 84 TYR A N 1
ATOM 654 C CA . TYR A 1 84 ? -9.327 -1.039 23.148 1.00 84.81 84 TYR A CA 1
ATOM 655 C C . TYR A 1 84 ? -8.812 -0.276 24.376 1.00 84.81 84 TYR A C 1
ATOM 657 O O . TYR A 1 84 ? -9.592 0.066 25.266 1.00 84.81 84 TYR A O 1
ATOM 665 N N . LEU A 1 85 ? -7.523 0.076 24.401 1.00 89.19 85 LEU A N 1
ATOM 666 C CA . LEU A 1 85 ? -6.918 0.872 25.472 1.00 89.19 85 LEU A CA 1
ATOM 667 C C . LEU A 1 85 ? -7.503 2.288 25.537 1.00 89.19 85 LEU A C 1
ATOM 669 O O . LEU A 1 85 ? -7.775 2.783 26.632 1.00 89.19 85 LEU A O 1
ATOM 673 N N . ALA A 1 86 ? -7.752 2.929 24.392 1.00 87.50 86 ALA A N 1
ATOM 674 C CA . ALA A 1 86 ? -8.401 4.239 24.342 1.00 87.50 86 ALA A CA 1
ATOM 675 C C . ALA A 1 86 ? -9.841 4.184 24.883 1.00 87.50 86 ALA A C 1
ATOM 677 O O . ALA A 1 86 ? -10.230 5.008 25.714 1.00 87.50 86 ALA A O 1
ATOM 678 N N . ALA A 1 87 ? -10.618 3.172 24.485 1.00 92.12 87 ALA A N 1
ATOM 679 C CA . ALA A 1 87 ? -11.974 2.968 24.989 1.00 92.12 87 ALA A CA 1
ATOM 680 C C . ALA A 1 87 ? -11.993 2.665 26.497 1.00 92.12 87 ALA A C 1
ATOM 682 O O . ALA A 1 87 ? -12.841 3.187 27.225 1.00 92.12 87 ALA A O 1
ATOM 683 N N . ALA A 1 88 ? -11.045 1.862 26.989 1.00 92.56 88 ALA A N 1
ATOM 684 C CA . ALA A 1 88 ? -10.912 1.547 28.408 1.00 92.56 88 ALA A CA 1
ATOM 685 C C . ALA A 1 88 ? -10.571 2.791 29.248 1.00 92.56 88 ALA A C 1
ATOM 687 O O . ALA A 1 88 ? -11.179 2.994 30.301 1.00 92.56 88 ALA A O 1
ATOM 688 N N . LYS A 1 89 ? -9.663 3.652 28.767 1.00 94.12 89 LYS A N 1
ATOM 689 C CA . LYS A 1 89 ? -9.342 4.940 29.408 1.00 94.12 89 LYS A CA 1
ATOM 690 C C . LYS A 1 89 ? -10.565 5.855 29.467 1.00 94.12 89 LYS A C 1
ATOM 692 O O . LYS A 1 89 ? -10.945 6.278 30.555 1.00 94.12 89 LYS A O 1
ATOM 697 N N . LYS A 1 90 ? -11.272 6.023 28.346 1.00 92.94 90 LYS A N 1
ATOM 698 C CA . LYS A 1 90 ? -12.485 6.853 28.273 1.00 92.94 90 LYS A CA 1
ATOM 699 C C . LYS A 1 90 ? -13.595 6.372 29.219 1.00 92.94 90 LYS A C 1
ATOM 701 O O . LYS A 1 90 ? -14.287 7.183 29.829 1.00 92.94 90 LYS A O 1
ATOM 706 N N . ARG A 1 91 ? -13.760 5.052 29.394 1.00 91.69 91 ARG A N 1
ATOM 707 C CA . ARG A 1 91 ? -14.712 4.488 30.375 1.00 91.69 91 ARG A CA 1
ATOM 708 C C . ARG A 1 91 ? -14.314 4.796 31.819 1.00 91.69 91 ARG A C 1
ATOM 710 O O . ARG A 1 91 ? -15.194 5.072 32.629 1.00 91.69 91 ARG A O 1
ATOM 717 N N . ARG A 1 92 ? -13.020 4.743 32.150 1.00 92.62 92 ARG A N 1
ATOM 718 C CA . ARG A 1 92 ? -12.522 5.086 33.493 1.00 92.62 92 ARG A CA 1
ATOM 719 C C . ARG A 1 92 ? -12.712 6.567 33.800 1.00 92.62 92 ARG A C 1
ATOM 721 O O . ARG A 1 92 ? -13.230 6.893 34.859 1.00 92.62 92 ARG A O 1
ATOM 728 N N . GLU A 1 93 ? -12.368 7.439 32.859 1.00 90.81 93 GLU A N 1
ATOM 729 C CA . GLU A 1 93 ? -12.567 8.888 32.987 1.00 90.81 93 GLU A CA 1
ATOM 730 C C . GLU A 1 93 ? -14.043 9.240 33.185 1.00 90.81 93 GLU A C 1
ATOM 732 O O . GLU A 1 93 ? -14.371 10.040 34.057 1.00 90.81 93 GLU A O 1
ATOM 737 N N . ARG A 1 94 ? -14.949 8.584 32.447 1.00 90.50 94 ARG A N 1
ATOM 738 C CA . ARG A 1 94 ? -16.392 8.770 32.625 1.00 90.50 94 ARG A CA 1
ATOM 739 C C . ARG A 1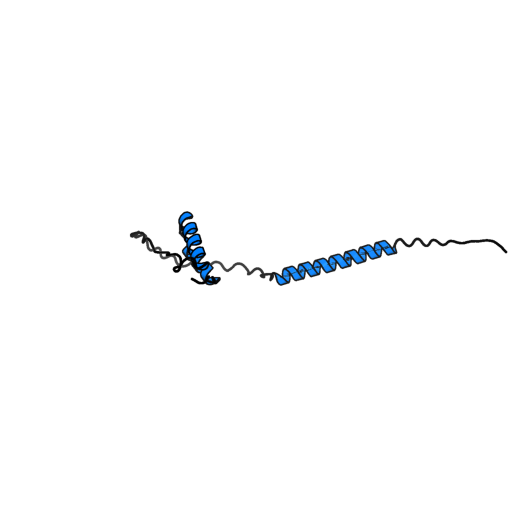 94 ? -16.863 8.369 34.026 1.00 90.50 94 ARG A C 1
ATOM 741 O O . ARG A 1 94 ? -17.602 9.132 34.636 1.00 90.50 94 ARG A O 1
ATOM 748 N N . ARG A 1 95 ? -16.415 7.222 34.553 1.00 90.56 95 ARG A N 1
ATOM 749 C CA . ARG A 1 95 ? -16.751 6.796 35.926 1.00 90.56 95 ARG A CA 1
ATOM 750 C C . ARG A 1 95 ? -16.233 7.783 36.970 1.00 90.56 95 ARG A C 1
ATOM 752 O O . ARG A 1 95 ? -16.988 8.181 37.846 1.00 90.56 95 ARG A O 1
ATOM 759 N N . LEU A 1 96 ? -14.986 8.237 36.835 1.00 89.12 96 LEU A N 1
ATOM 760 C CA . LEU A 1 96 ? -14.409 9.248 37.728 1.00 89.12 96 LEU A CA 1
ATOM 761 C C . LEU A 1 96 ? -15.178 10.576 37.665 1.00 89.12 96 LEU A C 1
ATOM 763 O O . LEU A 1 96 ? -15.388 11.216 38.693 1.00 89.12 96 LEU A O 1
ATOM 767 N N . ALA A 1 97 ? -15.630 10.986 36.478 1.00 87.12 97 ALA A N 1
ATOM 768 C CA . ALA A 1 97 ? -16.451 12.180 36.312 1.00 87.12 97 ALA A CA 1
ATOM 769 C C . ALA A 1 97 ? -17.841 12.016 36.949 1.00 87.12 97 ALA A C 1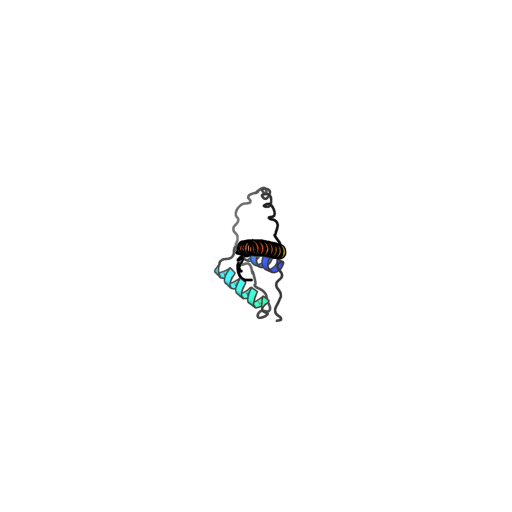
ATOM 771 O O . ALA A 1 97 ? -18.294 12.921 37.644 1.00 87.12 97 ALA A O 1
ATOM 772 N N . GLU A 1 98 ? -18.501 10.871 36.764 1.00 85.00 98 GLU A N 1
ATOM 773 C CA . GLU A 1 98 ? -19.794 10.555 37.388 1.00 85.00 98 GLU A CA 1
ATOM 774 C C . GLU A 1 98 ? -19.681 10.516 38.921 1.00 85.00 98 GLU A C 1
ATOM 776 O O . GLU A 1 98 ? -20.491 11.136 39.606 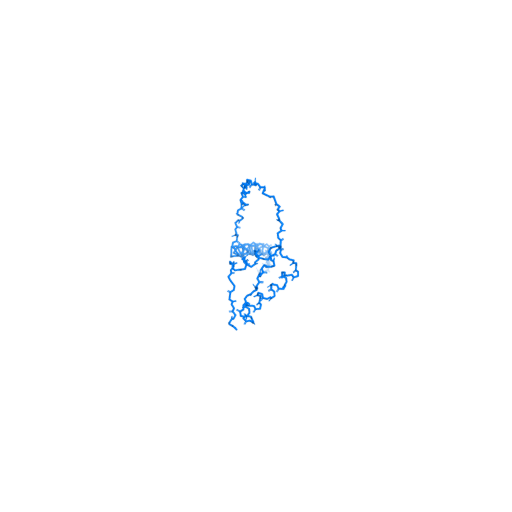1.00 85.00 98 GLU A O 1
ATOM 781 N N . GLU A 1 99 ? -18.632 9.901 39.474 1.00 81.88 99 GLU A N 1
ATOM 782 C CA . GLU A 1 99 ? -18.346 9.919 40.915 1.00 81.88 99 GLU A CA 1
ATOM 783 C C . GLU A 1 99 ? -18.066 11.336 41.437 1.00 81.88 99 GLU A C 1
ATOM 785 O O . GLU A 1 99 ? -18.548 11.719 42.507 1.00 81.88 99 GLU A O 1
ATOM 790 N N . ALA A 1 100 ? -17.316 12.146 40.685 1.00 83.44 100 ALA A N 1
ATOM 791 C CA . ALA A 1 100 ? -17.064 13.540 41.038 1.00 83.44 100 ALA A CA 1
ATOM 792 C C . ALA A 1 100 ? -18.352 14.379 41.021 1.00 83.44 100 ALA A C 1
ATOM 794 O O . ALA A 1 100 ? -18.524 15.251 41.874 1.00 83.44 100 ALA A O 1
ATOM 795 N N . GLN A 1 101 ? -19.270 14.119 40.086 1.00 77.75 101 GLN A N 1
ATOM 796 C CA . GLN A 1 101 ? -20.576 14.779 40.050 1.00 77.75 101 GLN A CA 1
ATOM 797 C C . GLN A 1 101 ? -21.486 14.299 41.185 1.00 77.75 101 GLN A C 1
ATOM 799 O O . GLN A 1 101 ? -22.092 15.129 41.861 1.00 77.75 101 GLN A O 1
ATOM 804 N N . ALA A 1 102 ? -21.508 12.996 41.475 1.00 76.06 102 ALA A N 1
ATOM 805 C CA . ALA A 1 102 ? -22.277 12.432 42.580 1.00 76.06 102 ALA A CA 1
ATOM 806 C C . ALA A 1 102 ? -21.873 13.066 43.922 1.00 76.06 102 ALA A C 1
ATOM 808 O O . ALA A 1 102 ? -22.739 13.536 44.661 1.00 76.06 102 ALA A O 1
ATOM 809 N N . LYS A 1 103 ? -20.564 13.204 44.186 1.00 71.06 103 LYS A N 1
ATOM 810 C CA . LYS A 1 103 ? -20.030 13.879 45.386 1.00 71.06 103 LYS A CA 1
ATOM 811 C C . LYS A 1 103 ? -20.418 15.361 45.472 1.00 71.06 103 LYS A C 1
ATOM 813 O O . LYS A 1 103 ? -20.655 15.873 46.563 1.00 71.06 103 LYS A O 1
ATOM 818 N N . LYS A 1 104 ? -20.516 16.065 44.338 1.00 67.19 104 LYS A N 1
ATOM 819 C CA . LYS A 1 104 ? -20.967 17.470 44.300 1.00 67.19 104 LYS A CA 1
ATOM 820 C C . LYS A 1 104 ? -22.459 17.613 44.609 1.00 67.19 104 LYS A C 1
ATOM 822 O O . LYS A 1 104 ? -22.859 18.617 45.195 1.00 67.19 104 LYS A O 1
ATOM 827 N N . THR A 1 105 ? -23.276 16.634 44.221 1.00 60.53 105 THR A N 1
ATOM 828 C CA . THR A 1 105 ? -24.728 16.660 44.459 1.00 60.53 105 THR A CA 1
ATOM 829 C C . THR A 1 105 ? -25.119 16.271 45.884 1.00 60.53 105 THR A C 1
ATOM 831 O O . THR A 1 105 ? -26.050 16.857 46.431 1.00 60.53 105 THR A O 1
ATOM 834 N N . THR A 1 106 ? -24.387 15.363 46.537 1.00 58.69 106 THR A N 1
ATOM 835 C CA . THR A 1 10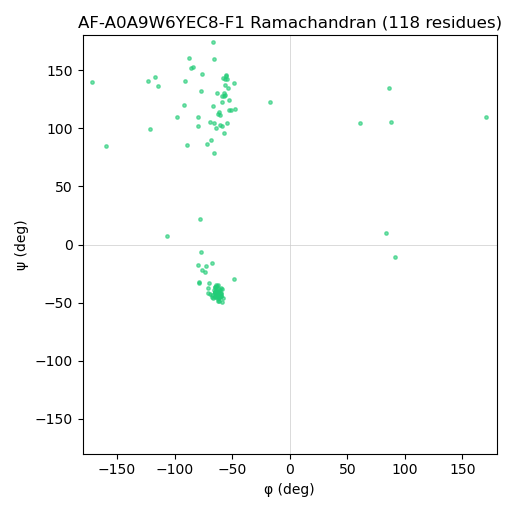6 ? -24.668 14.956 47.926 1.00 58.69 106 THR A CA 1
ATOM 836 C C . THR A 1 106 ? -24.287 16.013 48.965 1.00 58.69 106 THR A C 1
ATOM 838 O O . THR A 1 106 ? -24.905 16.059 50.022 1.00 58.69 106 THR A O 1
ATOM 841 N N . GLY A 1 107 ? -23.354 16.924 48.667 1.00 57.75 107 GLY A N 1
ATOM 842 C CA . GLY A 1 107 ? -22.978 18.022 49.573 1.00 57.75 107 GLY A CA 1
ATOM 843 C C . GLY A 1 107 ? -23.952 19.212 49.628 1.00 57.75 107 GLY A C 1
ATOM 844 O O . GLY A 1 107 ? -23.752 20.116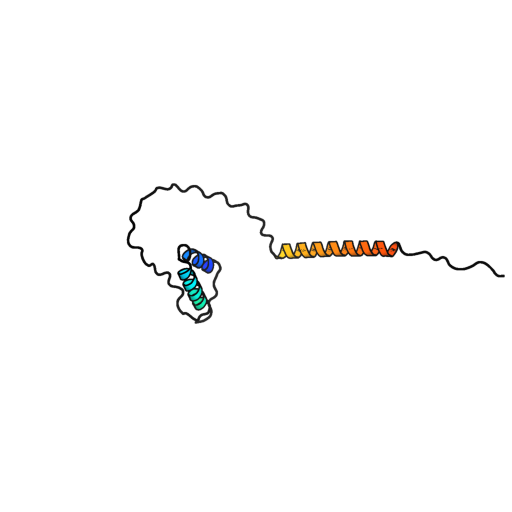 50.435 1.00 57.75 107 GLY A O 1
ATOM 845 N N . LYS A 1 108 ? -24.990 19.260 48.775 1.00 58.44 108 LYS A N 1
ATOM 846 C CA . LYS A 1 108 ? -25.920 20.407 48.662 1.00 58.44 108 LYS A CA 1
ATOM 847 C C . LYS A 1 108 ? -27.313 20.183 49.257 1.00 58.44 108 LYS A C 1
ATOM 849 O O . LYS A 1 108 ? -28.162 21.064 49.123 1.00 58.44 108 LYS A O 1
ATOM 854 N N . GLN A 1 109 ? -27.558 19.070 49.948 1.00 62.75 109 GLN A N 1
ATOM 855 C CA . GLN A 1 109 ? -28.789 18.905 50.725 1.00 62.75 109 GLN A CA 1
ATOM 856 C C . GLN A 1 109 ? -28.727 19.809 51.966 1.00 62.75 109 GLN A C 1
ATOM 858 O O . GLN A 1 109 ? -28.286 19.408 53.041 1.00 62.75 109 GLN A O 1
ATOM 863 N N . LYS A 1 110 ? -29.143 21.070 51.810 1.00 58.78 110 LYS A N 1
ATOM 864 C CA . LYS A 1 110 ? -29.484 21.931 52.942 1.00 58.78 110 LYS A CA 1
ATOM 865 C C . LYS A 1 110 ? -30.722 21.324 53.596 1.00 58.78 110 LYS A C 1
ATOM 867 O O . LYS A 1 110 ? -31.820 21.451 53.058 1.00 58.78 110 LYS A O 1
ATOM 872 N N . VAL A 1 111 ? -30.535 20.676 54.745 1.00 59.16 111 VAL A N 1
ATOM 873 C CA . VAL A 1 111 ? -31.622 20.325 55.665 1.00 59.16 111 VAL A CA 1
ATOM 874 C C . VAL A 1 111 ? -32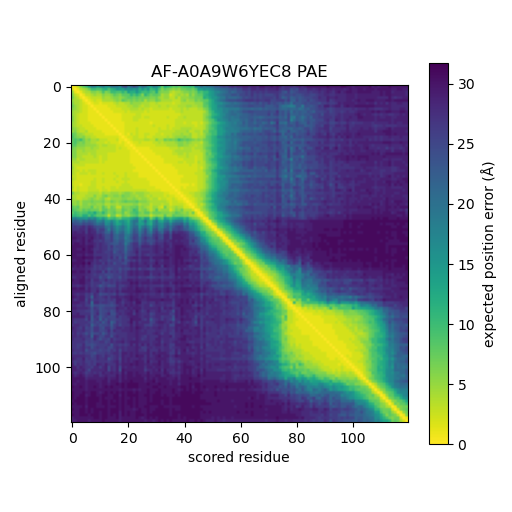.332 21.626 56.032 1.00 59.16 111 VAL A C 1
ATOM 876 O O . VAL A 1 111 ? -31.885 22.384 56.887 1.00 59.16 111 VAL A O 1
ATOM 879 N N . THR A 1 112 ? -33.420 21.929 55.334 1.00 60.94 112 THR A N 1
ATOM 880 C CA . THR A 1 112 ? -34.327 23.009 55.705 1.00 60.94 112 THR A CA 1
ATOM 881 C C . THR A 1 112 ? -35.364 22.403 56.633 1.00 60.94 112 THR A C 1
ATOM 883 O O . THR A 1 112 ? -36.420 21.941 56.217 1.00 60.94 112 THR A O 1
ATOM 886 N N . LYS A 1 113 ? -35.028 22.355 57.926 1.00 56.81 113 LYS A N 1
ATOM 887 C CA . LYS A 1 113 ? -36.015 22.107 58.974 1.00 56.81 113 LYS A CA 1
ATOM 888 C C . LYS A 1 113 ? -36.913 23.342 59.049 1.00 56.81 113 LYS A C 1
ATOM 890 O O . LYS A 1 113 ? -36.475 24.393 59.510 1.00 56.81 113 LYS A O 1
ATOM 895 N N . ARG A 1 114 ? -38.138 23.225 58.538 1.00 56.72 114 ARG A N 1
ATOM 896 C CA . ARG A 1 114 ? -39.205 24.216 58.704 1.00 56.72 114 ARG A CA 1
ATOM 897 C C . ARG A 1 114 ? -40.376 23.609 59.472 1.00 56.72 114 ARG A C 1
ATOM 899 O O . ARG A 1 114 ? -40.719 22.459 59.229 1.00 56.72 114 ARG A O 1
ATOM 906 N N . GLN A 1 115 ? -40.959 24.489 60.292 1.00 49.28 115 GLN A N 1
ATOM 907 C CA . GLN A 1 115 ? -42.247 24.449 60.997 1.00 49.28 115 GLN A CA 1
ATOM 908 C C . GLN A 1 115 ? -42.252 23.742 62.355 1.00 49.28 115 GLN A C 1
ATOM 910 O O . GLN A 1 115 ? -41.734 22.641 62.493 1.00 49.28 115 GLN A O 1
ATOM 915 N N . GLU A 1 116 ? -42.859 24.286 63.404 1.00 44.09 116 GLU A N 1
ATOM 916 C CA . GLU A 1 116 ? -43.260 25.650 63.795 1.00 44.09 116 GLU A CA 1
ATOM 917 C C . GLU A 1 116 ? -43.727 25.476 65.249 1.00 44.09 116 GLU A C 1
ATOM 919 O O . GLU A 1 116 ? -44.317 24.449 65.590 1.00 44.09 116 GLU A O 1
ATOM 924 N N . ALA A 1 117 ? -43.397 26.415 66.126 1.00 47.00 117 ALA A N 1
ATOM 925 C CA . ALA A 1 117 ? -43.968 26.449 67.463 1.00 47.00 117 ALA A CA 1
ATOM 926 C C . ALA A 1 117 ? -45.302 27.211 67.422 1.00 47.00 117 ALA A C 1
ATOM 928 O O . ALA A 1 117 ? -45.411 28.166 66.657 1.00 47.00 117 ALA A O 1
ATOM 929 N N . VAL A 1 118 ? -46.199 26.843 68.350 1.00 46.16 118 VAL A N 1
ATOM 930 C CA . VAL A 1 118 ? -47.377 27.594 68.843 1.00 46.16 118 VAL A CA 1
ATOM 931 C C . VAL A 1 118 ? -48.685 27.392 68.056 1.00 46.16 118 VAL A C 1
ATOM 933 O O . VAL A 1 118 ? -48.824 27.886 66.946 1.00 46.16 118 VAL A O 1
ATOM 936 N N . ASP A 1 119 ? -49.637 26.630 68.623 1.00 44.97 119 ASP A N 1
ATOM 937 C CA . ASP A 1 119 ? -50.859 27.150 69.288 1.00 44.97 119 ASP A CA 1
ATOM 938 C C . ASP A 1 119 ? -51.856 26.005 69.611 1.00 44.97 119 ASP A C 1
ATOM 940 O O . ASP A 1 119 ? -52.451 25.425 68.696 1.00 44.97 119 ASP A O 1
ATOM 944 N N . ARG A 1 120 ? -52.025 25.669 70.902 1.00 43.72 120 ARG A N 1
ATOM 945 C CA . ARG A 1 120 ? -53.297 25.307 71.573 1.00 43.72 120 ARG A CA 1
ATOM 946 C C . ARG A 1 120 ? -53.098 24.901 73.028 1.00 43.72 120 ARG A C 1
ATOM 948 O O . ARG A 1 120 ? -52.159 24.121 73.298 1.00 43.72 120 ARG A O 1
#

Secondary structure (DSSP, 8-state):
-PPPPPPHHHHHHHHHHHTT--HHHHHHHHHHHHHHHHTS-SS-------PPP-----------PPPPPPPP------HHHHHHHHHHHHHHHHHHHHHHHHHHHHTT------------

Solvent-accessible surface area (backbone atoms only — not comparable to full-atom values): 7827 Å² total; per-residue (Å²): 103,73,64,50,84,82,47,73,70,54,54,52,52,51,55,56,72,44,61,93,55,54,71,69,58,46,52,53,44,54,51,45,37,50,35,20,35,61,14,80,33,95,62,64,63,80,79,73,75,79,71,78,75,85,79,91,75,78,93,71,90,72,75,81,73,78,76,76,78,77,74,80,80,69,80,78,71,48,70,67,55,54,52,50,52,52,51,52,51,53,54,50,52,50,50,54,49,51,52,54,50,50,58,60,59,68,75,64,72,74,83,76,87,76,88,81,84,89,90,135

Organism: NCBI:txid1490495

Mean predicted aligned error: 20.05 Å